Protein AF-A0A512M2G7-F1 (afdb_monomer_lite)

Secondary structure (DSSP, 8-state):
---B-HHHHHHH---EE-SSSS-EEEEE-TTT--EEEEE-SS-HHHHHHHHHHHHHHHHHHH-GGGB----------

pLDDT: mean 73.5, std 13.73, range [37.84, 90.5]

Sequence (77 aa):
MKRKTLGQWGDHVQIQAGKGQTGGAGWRCPFCDYTFEIAARDSQKSGIGLARLAFMDHMEATHGDLVAPAGRSKEQL

Organism: NCBI:txid748831

Structure (mmCIF, N/CA/C/O backbone):
data_AF-A0A512M2G7-F1
#
_entry.id   AF-A0A512M2G7-F1
#
loop_
_atom_site.group_PDB
_atom_site.id
_atom_site.type_symbol
_atom_site.label_atom_id
_atom_site.label_alt_id
_atom_site.label_comp_id
_atom_site.label_asym_id
_atom_site.label_entity_id
_atom_site.label_seq_id
_atom_site.pdbx_PDB_ins_code
_atom_site.Cartn_x
_atom_site.Cartn_y
_atom_site.Cartn_z
_atom_site.occupancy
_atom_site.B_iso_or_equiv
_atom_site.auth_seq_id
_atom_site.auth_comp_id
_atom_site.auth_asym_id
_atom_site.auth_atom_id
_atom_site.pdbx_PDB_model_num
ATOM 1 N N . MET A 1 1 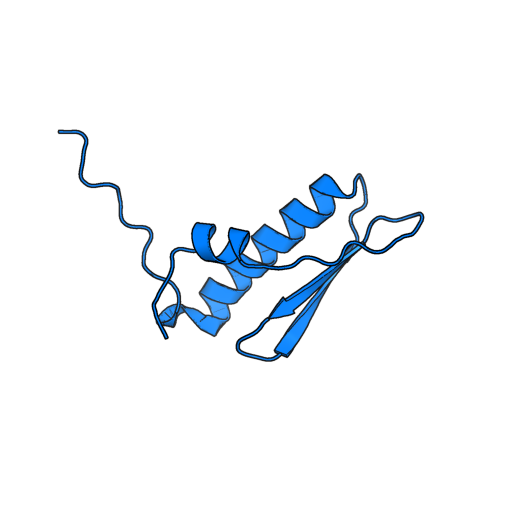? 4.029 6.383 -16.389 1.00 62.28 1 MET A N 1
ATOM 2 C CA . MET A 1 1 ? 4.008 6.671 -14.933 1.00 62.28 1 MET A CA 1
ATOM 3 C C . MET A 1 1 ? 5.443 6.660 -14.405 1.00 62.28 1 MET A C 1
ATOM 5 O O . MET A 1 1 ? 6.261 5.950 -14.974 1.00 62.28 1 MET A O 1
ATOM 9 N N . LYS A 1 2 ? 5.795 7.469 -13.393 1.00 73.88 2 LYS A N 1
ATOM 10 C CA . LYS A 1 2 ? 7.144 7.429 -12.786 1.00 73.88 2 LYS A CA 1
ATOM 11 C C . LYS A 1 2 ? 7.225 6.253 -11.805 1.00 73.88 2 LYS A C 1
ATOM 13 O O . LYS A 1 2 ? 6.351 6.143 -10.950 1.00 73.88 2 LYS A O 1
ATOM 18 N N . ARG A 1 3 ? 8.267 5.418 -11.914 1.00 81.25 3 ARG A N 1
ATOM 19 C CA . ARG A 1 3 ? 8.563 4.354 -10.937 1.00 81.25 3 ARG A CA 1
ATOM 20 C C . ARG A 1 3 ? 8.946 4.971 -9.586 1.00 81.25 3 ARG A C 1
ATOM 22 O O . ARG A 1 3 ? 9.620 6.003 -9.565 1.00 81.25 3 ARG A O 1
ATOM 29 N N . LYS A 1 4 ? 8.530 4.351 -8.481 1.00 82.12 4 LYS A N 1
ATOM 30 C CA . LYS A 1 4 ? 8.844 4.768 -7.098 1.00 82.12 4 LYS A CA 1
ATOM 31 C C . LYS A 1 4 ? 9.303 3.562 -6.282 1.00 82.12 4 LYS A C 1
ATOM 33 O O . LYS A 1 4 ? 8.958 2.433 -6.621 1.00 82.12 4 LYS A O 1
ATOM 38 N N . THR A 1 5 ? 10.080 3.785 -5.225 1.00 84.69 5 THR A N 1
ATOM 39 C CA . THR A 1 5 ? 10.423 2.703 -4.286 1.00 84.69 5 THR A CA 1
ATOM 40 C C . THR A 1 5 ? 9.188 2.274 -3.490 1.00 84.69 5 THR A C 1
ATOM 42 O O . THR A 1 5 ? 8.228 3.038 -3.368 1.00 84.69 5 THR A O 1
ATOM 45 N N . LEU A 1 6 ? 9.213 1.074 -2.903 1.00 79.81 6 LEU A N 1
ATOM 46 C CA . LEU A 1 6 ? 8.119 0.599 -2.048 1.00 79.81 6 LEU A CA 1
ATOM 47 C C . LEU A 1 6 ? 7.805 1.567 -0.902 1.00 79.81 6 LEU A C 1
ATOM 49 O O . LEU A 1 6 ? 6.641 1.872 -0.677 1.00 79.81 6 LEU A O 1
ATOM 53 N N . GLY A 1 7 ? 8.822 2.140 -0.249 1.00 80.25 7 GLY A N 1
ATOM 54 C CA . GLY A 1 7 ? 8.609 3.143 0.803 1.00 80.25 7 GLY A CA 1
ATOM 55 C C . GLY A 1 7 ? 7.853 4.378 0.298 1.00 80.25 7 GLY A C 1
ATOM 56 O O . GLY A 1 7 ? 6.860 4.786 0.891 1.00 80.25 7 GLY A O 1
ATOM 57 N N . GLN A 1 8 ? 8.246 4.910 -0.865 1.00 83.25 8 GLN A N 1
ATOM 58 C CA . GLN A 1 8 ? 7.558 6.045 -1.491 1.00 83.25 8 GLN A CA 1
ATOM 59 C C . GLN A 1 8 ? 6.117 5.715 -1.903 1.00 83.25 8 GLN A C 1
ATOM 61 O O . GLN A 1 8 ? 5.259 6.600 -1.902 1.00 83.25 8 GLN A O 1
ATOM 66 N N . TRP A 1 9 ? 5.851 4.463 -2.277 1.00 81.94 9 TRP A N 1
ATOM 67 C CA . TRP A 1 9 ? 4.499 3.969 -2.509 1.00 81.94 9 TRP A CA 1
ATOM 68 C C . TRP A 1 9 ? 3.713 3.886 -1.191 1.00 81.94 9 TRP A C 1
ATOM 70 O O . TRP A 1 9 ? 2.608 4.420 -1.110 1.00 81.94 9 TRP A O 1
ATOM 80 N N . GLY A 1 10 ? 4.301 3.324 -0.135 1.00 78.88 10 GLY A N 1
ATOM 81 C CA . GLY A 1 10 ? 3.708 3.240 1.201 1.00 78.88 10 GLY A CA 1
ATOM 82 C C . GLY A 1 10 ? 3.347 4.593 1.828 1.00 78.88 10 GLY A C 1
ATOM 83 O O . GLY A 1 10 ? 2.410 4.658 2.617 1.00 78.88 10 GLY A O 1
ATOM 84 N N . ASP A 1 11 ? 4.026 5.685 1.468 1.00 81.12 11 ASP A N 1
ATOM 85 C CA . ASP A 1 11 ? 3.655 7.043 1.904 1.00 81.12 11 ASP A CA 1
ATOM 86 C C . ASP A 1 11 ? 2.547 7.688 1.057 1.00 81.12 11 ASP A C 1
ATOM 88 O O . ASP A 1 11 ? 1.867 8.604 1.518 1.00 81.12 11 ASP A O 1
ATOM 92 N N . HIS A 1 12 ? 2.340 7.213 -0.171 1.00 74.06 12 HIS A N 1
ATOM 93 C CA . HIS A 1 12 ? 1.309 7.714 -1.083 1.00 74.06 12 HIS A CA 1
ATOM 94 C C . HIS A 1 12 ? -0.079 7.103 -0.836 1.00 74.06 12 HIS A C 1
ATOM 96 O O . HIS A 1 12 ? -1.072 7.617 -1.353 1.00 74.06 12 HIS A O 1
ATOM 102 N N . VAL A 1 13 ? -0.170 6.007 -0.079 1.00 74.06 13 VAL A N 1
ATOM 103 C CA . VAL A 1 13 ? -1.443 5.322 0.164 1.00 74.06 13 VAL A CA 1
ATOM 104 C C . VAL A 1 13 ? -2.298 6.094 1.175 1.00 74.06 13 VAL A C 1
ATOM 106 O O . VAL A 1 13 ? -1.923 6.296 2.332 1.00 74.06 13 VAL A O 1
ATOM 109 N N . GLN A 1 14 ? -3.481 6.531 0.740 1.00 71.25 14 GLN A N 1
ATOM 110 C CA . GLN A 1 14 ? -4.482 7.133 1.619 1.00 71.25 14 GLN A CA 1
ATOM 111 C C . GLN A 1 14 ? -5.281 6.023 2.306 1.00 71.25 14 GLN A C 1
ATOM 113 O O . GLN A 1 14 ? -6.219 5.470 1.738 1.00 71.25 14 GLN A O 1
ATOM 118 N N . ILE A 1 15 ? -4.887 5.680 3.531 1.00 73.06 15 ILE A N 1
ATOM 119 C CA . ILE A 1 15 ? -5.560 4.648 4.325 1.00 73.06 15 ILE A CA 1
ATOM 120 C C . ILE A 1 15 ? -6.758 5.264 5.040 1.00 73.06 15 ILE A C 1
ATOM 122 O O . ILE A 1 15 ? -6.608 6.190 5.841 1.00 73.06 15 ILE A O 1
ATOM 126 N N . GLN A 1 16 ? -7.945 4.724 4.780 1.00 69.38 16 GLN A N 1
ATOM 127 C CA . GLN A 1 16 ? -9.152 5.083 5.511 1.00 69.38 16 GLN A CA 1
ATOM 128 C C . GLN A 1 16 ? -9.268 4.177 6.736 1.00 69.38 16 GLN A C 1
ATOM 130 O O . GLN A 1 16 ? -9.510 2.976 6.628 1.00 69.38 16 GLN A O 1
ATOM 135 N N . ALA A 1 17 ? -9.080 4.756 7.919 1.00 66.94 17 ALA A N 1
ATOM 136 C CA . ALA A 1 17 ? -9.366 4.061 9.165 1.00 66.94 17 ALA A CA 1
ATOM 137 C C . ALA A 1 17 ? -10.874 4.110 9.451 1.00 66.94 17 ALA A C 1
ATOM 139 O O . ALA A 1 17 ? -11.473 5.189 9.472 1.00 66.94 17 ALA A O 1
ATOM 140 N N . GLY A 1 18 ? -11.483 2.951 9.692 1.00 62.53 18 GLY A N 1
ATOM 141 C CA . GLY A 1 18 ? -12.874 2.854 10.115 1.00 62.53 18 GLY A CA 1
ATOM 142 C C . GLY A 1 18 ? -13.074 3.485 11.495 1.00 62.53 18 GLY A C 1
ATOM 143 O O . GLY A 1 18 ? -12.313 3.225 12.427 1.00 62.53 18 GLY A O 1
ATOM 144 N N . LYS A 1 19 ? -14.116 4.310 11.649 1.00 54.31 19 LYS A N 1
ATOM 145 C CA . LYS A 1 19 ? -14.568 4.792 12.964 1.00 54.31 19 LYS A CA 1
ATOM 146 C C . LYS A 1 19 ? -15.399 3.687 13.636 1.00 54.31 19 LYS A C 1
ATOM 148 O O . LYS A 1 19 ? -16.597 3.604 13.395 1.00 54.31 19 LYS A O 1
ATOM 153 N N . GLY A 1 20 ? -14.780 2.826 14.449 1.00 54.62 20 GLY A N 1
ATOM 154 C CA . GLY A 1 20 ? -15.474 1.747 15.176 1.00 54.62 20 GLY A CA 1
ATOM 155 C C . GLY A 1 20 ? -14.579 0.953 16.141 1.00 54.62 20 GLY A C 1
ATOM 156 O O . GLY A 1 20 ? -13.358 1.040 16.050 1.00 54.62 20 GLY A O 1
ATOM 157 N N . GLN A 1 21 ? -15.197 0.189 17.062 1.00 46.53 21 GLN A N 1
ATOM 158 C CA . GLN A 1 21 ? -14.573 -0.515 18.214 1.00 46.53 21 GLN A CA 1
ATOM 159 C C . GLN A 1 21 ? -13.449 -1.513 17.864 1.00 46.53 21 GLN A C 1
ATOM 161 O O . G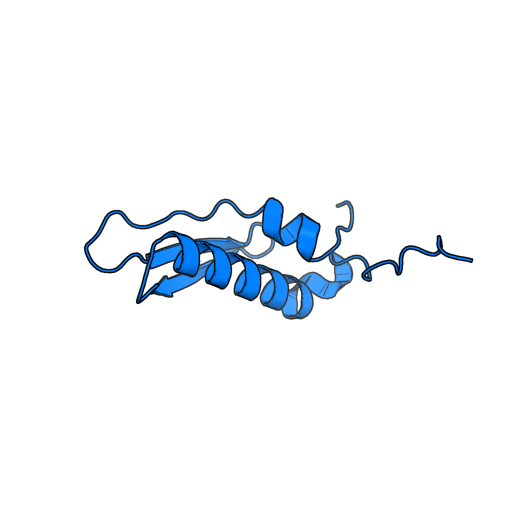LN A 1 21 ? -12.683 -1.907 18.736 1.00 46.53 21 GLN A O 1
ATOM 166 N N . THR A 1 22 ? -13.303 -1.879 16.595 1.00 52.03 22 THR A N 1
ATOM 167 C CA . THR A 1 22 ? -12.177 -2.651 16.060 1.00 52.03 22 THR A CA 1
ATOM 168 C C . THR A 1 22 ? -11.612 -1.856 14.891 1.00 52.03 22 THR A C 1
ATOM 170 O O . THR A 1 22 ? -12.261 -1.764 13.848 1.00 52.03 22 THR A O 1
ATOM 173 N N . GLY A 1 23 ? -10.466 -1.201 15.084 1.00 54.66 23 GLY A N 1
ATOM 174 C CA . GLY A 1 23 ? -9.903 -0.213 14.159 1.00 54.66 23 GLY A CA 1
ATOM 175 C C . GLY A 1 23 ? -9.472 -0.805 12.818 1.00 54.66 23 GLY A C 1
ATOM 176 O O . GLY A 1 23 ? -8.289 -0.991 12.577 1.00 54.66 23 GLY A O 1
ATOM 177 N N . GLY A 1 24 ? -10.411 -1.101 11.924 1.00 62.03 24 GLY A N 1
ATOM 178 C CA . GLY A 1 24 ? -10.107 -1.526 10.561 1.00 62.03 24 GLY A CA 1
ATOM 179 C C . GLY A 1 24 ? -9.417 -0.421 9.755 1.00 62.03 24 GLY A C 1
ATOM 180 O O . GLY A 1 24 ? -9.715 0.761 9.926 1.00 62.03 24 GLY A O 1
ATOM 181 N N . ALA A 1 25 ? -8.505 -0.803 8.870 1.00 69.25 25 ALA A N 1
ATOM 182 C CA . ALA A 1 25 ? -7.880 0.044 7.867 1.00 69.25 25 ALA A CA 1
ATOM 183 C C . ALA A 1 25 ? -8.224 -0.515 6.481 1.00 69.25 25 ALA A C 1
ATOM 185 O O . ALA A 1 25 ? -7.873 -1.652 6.164 1.00 69.25 25 ALA A O 1
ATOM 186 N N . GLY A 1 26 ? -8.925 0.279 5.674 1.00 72.56 26 GLY A N 1
ATOM 187 C CA . GLY A 1 26 ? -9.241 -0.041 4.285 1.00 72.56 26 GLY A CA 1
ATOM 188 C C . GLY A 1 26 ? -8.457 0.848 3.326 1.00 72.56 26 GLY A C 1
ATOM 189 O O . GLY A 1 26 ? -8.253 2.037 3.599 1.00 72.56 26 GLY A O 1
ATOM 190 N N . TRP A 1 27 ? -8.014 0.293 2.199 1.00 77.94 27 TRP A N 1
ATOM 191 C CA . TRP A 1 27 ? -7.470 1.085 1.092 1.00 77.94 27 TRP A CA 1
ATOM 192 C C . TRP A 1 27 ? -7.777 0.440 -0.258 1.00 77.94 27 TRP A C 1
ATOM 194 O O . TRP A 1 27 ? -7.983 -0.767 -0.359 1.00 77.94 27 TRP A O 1
ATOM 204 N N . ARG A 1 28 ? -7.785 1.261 -1.311 1.00 81.69 28 ARG A N 1
ATOM 205 C CA . ARG A 1 28 ? -7.952 0.825 -2.700 1.00 81.69 28 ARG A CA 1
ATOM 206 C C . ARG A 1 28 ? -6.673 1.102 -3.483 1.00 81.69 28 ARG A C 1
ATOM 208 O O . ARG A 1 28 ? -6.129 2.203 -3.409 1.00 81.69 28 ARG A O 1
ATOM 215 N N . CYS A 1 29 ? -6.197 0.112 -4.233 1.00 83.62 29 CYS A N 1
ATOM 216 C CA . CYS A 1 29 ? -5.068 0.275 -5.140 1.00 83.62 29 CYS A CA 1
ATOM 217 C C . CYS A 1 29 ? -5.460 1.198 -6.311 1.00 83.62 29 CYS A C 1
ATOM 219 O O . CYS A 1 29 ? -6.430 0.898 -7.006 1.00 83.62 29 CYS A O 1
ATOM 221 N N . PRO A 1 30 ? -4.707 2.275 -6.598 1.00 81.19 30 PRO A N 1
ATOM 222 C CA . PRO A 1 30 ? -5.030 3.196 -7.690 1.00 81.19 30 PRO A CA 1
ATOM 223 C C . PRO A 1 30 ? -4.683 2.655 -9.091 1.00 81.19 30 PRO A C 1
ATOM 225 O O . PRO A 1 30 ? -4.936 3.340 -10.077 1.00 81.19 30 PRO A O 1
ATOM 228 N N . PHE A 1 31 ? -4.066 1.471 -9.190 1.00 84.75 31 PHE A N 1
ATOM 229 C CA . PHE A 1 31 ? -3.615 0.885 -10.462 1.00 84.75 31 PHE A CA 1
ATOM 230 C C . PHE A 1 31 ? -4.503 -0.250 -10.967 1.00 84.75 31 PHE A C 1
ATOM 232 O O . PHE A 1 31 ? -4.555 -0.489 -12.169 1.00 84.75 31 PHE A O 1
ATOM 239 N N . CYS A 1 32 ? -5.174 -0.961 -10.063 1.00 86.56 32 CYS A N 1
ATOM 240 C CA . CYS A 1 32 ? -6.005 -2.118 -10.402 1.00 86.56 32 CYS A CA 1
ATOM 241 C C . CYS A 1 32 ? -7.360 -2.131 -9.686 1.00 86.56 32 CYS A C 1
ATOM 243 O O . CYS A 1 32 ? -8.050 -3.145 -9.730 1.00 86.56 32 CYS A O 1
ATOM 245 N N . ASP A 1 33 ? -7.711 -1.051 -8.980 1.00 82.81 33 ASP A N 1
ATOM 246 C CA . ASP A 1 33 ? -8.941 -0.908 -8.187 1.00 82.81 33 ASP A CA 1
ATOM 247 C C . ASP A 1 33 ? -9.168 -1.992 -7.114 1.00 82.81 33 ASP A C 1
ATOM 249 O O . ASP A 1 33 ? -10.226 -2.033 -6.481 1.00 82.81 33 ASP A O 1
ATOM 253 N N . TYR A 1 34 ? -8.163 -2.831 -6.843 1.00 83.19 34 TYR A N 1
ATOM 254 C CA . TYR A 1 34 ? -8.230 -3.855 -5.808 1.00 83.19 34 TYR A CA 1
ATOM 255 C C . TYR A 1 34 ? -8.345 -3.206 -4.423 1.00 83.19 34 TYR A C 1
ATOM 257 O O . TYR A 1 34 ? -7.525 -2.361 -4.049 1.00 83.19 34 TYR A O 1
ATOM 265 N N . THR A 1 35 ? -9.362 -3.606 -3.660 1.00 81.81 35 THR A N 1
ATOM 266 C CA . THR A 1 35 ? -9.614 -3.112 -2.303 1.00 81.81 35 THR A CA 1
ATOM 267 C C . THR A 1 35 ? -9.065 -4.095 -1.282 1.00 81.81 35 THR A C 1
ATOM 269 O O . THR A 1 35 ? -9.331 -5.292 -1.351 1.00 81.81 35 THR A O 1
ATOM 272 N N . PHE A 1 36 ? -8.350 -3.572 -0.299 1.00 78.06 36 PHE A N 1
ATOM 273 C CA . PHE A 1 36 ? -7.884 -4.323 0.849 1.00 78.06 36 PHE A CA 1
ATOM 274 C C . PHE A 1 36 ? -8.595 -3.852 2.108 1.00 78.06 36 PHE A C 1
ATOM 276 O O . PHE A 1 36 ? -8.772 -2.651 2.325 1.00 78.06 36 PHE A O 1
ATOM 283 N N . GLU A 1 37 ? -8.930 -4.807 2.965 1.00 77.75 37 GLU A N 1
ATOM 284 C CA . GLU A 1 37 ? -9.537 -4.562 4.265 1.00 77.75 37 GLU A CA 1
ATOM 285 C C . GLU A 1 37 ? -8.712 -5.284 5.328 1.00 77.75 37 GLU A C 1
ATOM 287 O O . GLU A 1 37 ? -8.661 -6.512 5.375 1.00 77.75 37 GLU A O 1
ATOM 292 N N . ILE A 1 38 ? -8.031 -4.522 6.183 1.00 74.12 38 ILE A N 1
ATOM 293 C CA . ILE A 1 38 ? -7.270 -5.066 7.307 1.00 74.12 38 ILE A CA 1
ATOM 294 C C . ILE A 1 38 ? -7.989 -4.712 8.596 1.00 74.12 38 ILE A C 1
ATOM 296 O O . ILE A 1 38 ? -8.127 -3.545 8.949 1.00 74.12 38 ILE A O 1
ATOM 300 N N . ALA A 1 39 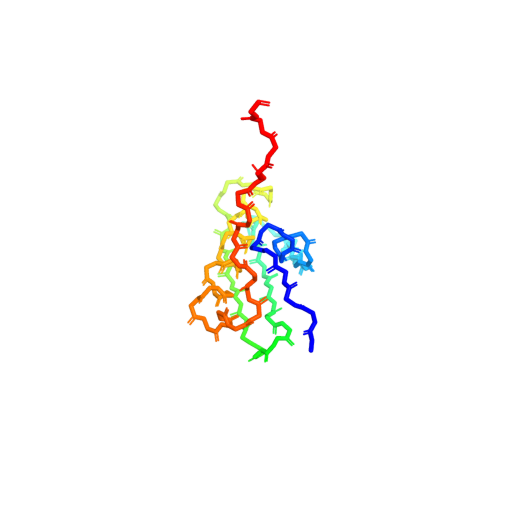? -8.388 -5.724 9.357 1.00 69.62 39 ALA A N 1
ATOM 301 C CA . ALA A 1 39 ? -8.843 -5.527 10.724 1.00 69.62 39 ALA A CA 1
ATOM 302 C C . ALA A 1 39 ? -7.629 -5.280 11.635 1.00 69.62 39 ALA A C 1
ATOM 304 O O . ALA A 1 39 ? -6.865 -6.209 11.907 1.00 69.62 39 ALA A O 1
ATOM 305 N N . ALA A 1 40 ? -7.430 -4.055 12.137 1.00 61.78 40 ALA A N 1
ATOM 306 C CA . ALA A 1 40 ? -6.451 -3.854 13.202 1.00 61.78 40 ALA A CA 1
ATOM 307 C C . ALA A 1 40 ? -7.066 -4.276 14.535 1.00 61.78 40 ALA A C 1
ATOM 309 O O . ALA A 1 40 ? -8.093 -3.747 14.962 1.00 61.78 40 ALA A O 1
ATOM 310 N N . ARG A 1 41 ? -6.423 -5.249 15.180 1.00 60.88 41 ARG A N 1
ATOM 311 C CA . ARG A 1 41 ? -6.857 -5.791 16.473 1.00 60.88 41 ARG A CA 1
ATOM 312 C C . ARG A 1 41 ? -6.471 -4.908 17.662 1.00 60.88 41 ARG A C 1
ATOM 314 O O . ARG A 1 41 ? -7.152 -4.956 18.675 1.00 60.88 41 ARG A O 1
ATOM 321 N N . ASP A 1 42 ? -5.423 -4.099 17.514 1.00 65.81 42 ASP A N 1
ATOM 322 C CA . ASP A 1 42 ? -4.776 -3.404 18.637 1.00 65.81 42 ASP A CA 1
ATOM 323 C C . ASP A 1 42 ? -4.993 -1.889 18.635 1.00 65.81 42 ASP A C 1
ATOM 325 O O . ASP A 1 42 ? -5.473 -1.304 19.600 1.00 65.81 42 ASP A O 1
ATOM 329 N N . SER A 1 43 ? -4.622 -1.216 17.544 1.00 70.44 43 SER A N 1
ATOM 330 C CA . SER A 1 43 ? -4.709 0.240 17.452 1.00 70.44 43 SER A CA 1
ATOM 331 C C . SER A 1 43 ? -4.839 0.696 16.005 1.00 70.44 43 SER A C 1
ATOM 333 O O . SER A 1 43 ? -4.361 0.032 15.080 1.00 70.44 43 SER A O 1
ATOM 335 N N . GLN A 1 44 ? -5.418 1.882 15.807 1.00 71.56 44 GLN A N 1
ATOM 336 C CA . GLN A 1 44 ? -5.500 2.528 14.495 1.00 71.56 44 GLN A CA 1
ATOM 337 C C . GLN A 1 44 ? -4.114 2.681 13.843 1.00 71.56 44 GLN A C 1
ATOM 339 O O . GLN A 1 44 ?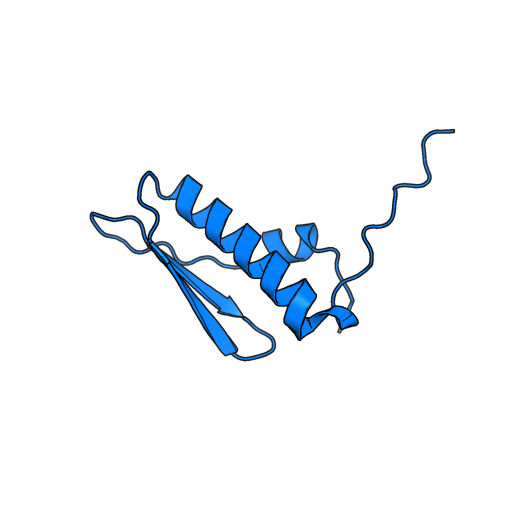 -3.967 2.472 12.641 1.00 71.56 44 GLN A O 1
ATOM 344 N N . LYS A 1 45 ? -3.077 2.993 14.635 1.00 75.62 45 LYS A N 1
ATOM 345 C CA . LYS A 1 45 ? -1.696 3.136 14.148 1.00 75.62 45 LYS A CA 1
ATOM 346 C C . LYS A 1 45 ? -1.137 1.807 13.632 1.00 75.62 45 LYS A C 1
ATOM 348 O O . LYS A 1 45 ? -0.527 1.786 12.565 1.00 75.62 45 LYS A O 1
ATOM 353 N N . SER A 1 46 ? -1.387 0.708 14.347 1.00 75.62 46 SER A N 1
ATOM 354 C CA . SER A 1 46 ? -1.003 -0.639 13.906 1.00 75.62 46 SER A CA 1
ATOM 355 C C . SER A 1 46 ? -1.743 -1.037 12.625 1.00 75.62 46 SER A C 1
ATOM 357 O O . SER A 1 46 ? -1.133 -1.596 11.720 1.00 75.62 46 SER A O 1
ATOM 359 N N . GLY A 1 47 ? -3.026 -0.678 12.506 1.00 76.62 47 GLY A N 1
ATOM 360 C CA . GLY A 1 47 ? -3.823 -0.889 11.292 1.00 76.62 47 GLY A CA 1
ATOM 361 C C . GLY A 1 47 ? -3.268 -0.174 10.072 1.00 76.62 47 GLY A C 1
ATOM 362 O O . GLY A 1 47 ? -3.113 -0.776 9.014 1.00 76.62 47 GLY A O 1
ATOM 363 N N . ILE A 1 48 ? -2.899 1.097 10.240 1.00 78.12 48 ILE A N 1
ATOM 364 C CA . ILE A 1 48 ? -2.267 1.894 9.186 1.00 78.12 48 ILE A CA 1
ATOM 365 C C . ILE A 1 48 ? -0.918 1.283 8.783 1.00 78.12 48 ILE A C 1
ATOM 367 O O . ILE A 1 48 ? -0.632 1.168 7.595 1.00 78.12 48 ILE A O 1
ATOM 371 N N . GLY A 1 49 ? -0.097 0.858 9.748 1.00 80.75 49 GLY A N 1
ATOM 372 C CA . GLY A 1 49 ? 1.182 0.199 9.465 1.00 80.75 49 GLY A CA 1
ATOM 373 C C . GLY A 1 49 ? 1.019 -1.094 8.662 1.00 80.75 49 GLY A C 1
ATOM 374 O O . GLY A 1 49 ? 1.695 -1.277 7.651 1.00 80.75 49 GLY A O 1
ATOM 375 N N . LEU A 1 50 ? 0.078 -1.954 9.065 1.00 81.94 50 LEU A N 1
ATOM 376 C CA . LEU A 1 50 ? -0.237 -3.195 8.352 1.00 81.94 50 LEU A CA 1
ATOM 377 C C . LEU A 1 50 ? -0.777 -2.929 6.941 1.00 81.94 50 LEU A C 1
ATOM 379 O O . LEU A 1 50 ? -0.362 -3.596 5.997 1.00 81.94 50 LEU A O 1
ATOM 383 N N . ALA A 1 51 ? -1.632 -1.920 6.778 1.00 80.56 51 ALA A N 1
ATOM 384 C CA . ALA A 1 51 ? -2.145 -1.509 5.473 1.00 80.56 51 ALA A CA 1
ATOM 385 C C . ALA A 1 51 ? -1.043 -1.000 4.536 1.00 80.56 51 ALA A C 1
ATOM 387 O O . ALA A 1 51 ? -1.024 -1.350 3.358 1.00 80.56 51 ALA A O 1
ATOM 388 N N . ARG A 1 52 ? -0.066 -0.243 5.054 1.00 84.44 52 ARG A N 1
ATOM 389 C CA . ARG A 1 52 ? 1.107 0.168 4.264 1.00 84.44 52 ARG A CA 1
ATOM 390 C C . ARG A 1 52 ? 1.943 -1.028 3.817 1.00 84.44 52 ARG A C 1
ATOM 392 O O . ARG A 1 52 ? 2.351 -1.071 2.662 1.00 84.44 52 ARG A O 1
ATOM 399 N N . LEU A 1 53 ? 2.197 -1.984 4.713 1.00 84.94 53 LEU A N 1
ATOM 400 C CA . LEU A 1 53 ? 2.974 -3.187 4.396 1.00 84.94 53 LEU A CA 1
ATOM 401 C C . LEU A 1 53 ? 2.298 -4.023 3.309 1.00 84.94 53 LEU A C 1
ATOM 403 O O . LEU A 1 53 ? 2.930 -4.339 2.307 1.00 84.94 53 LEU A O 1
ATOM 407 N N . ALA A 1 54 ? 1.008 -4.306 3.466 1.00 85.06 54 ALA A N 1
ATOM 408 C CA . ALA A 1 54 ? 0.243 -5.056 2.478 1.00 85.06 54 ALA A CA 1
ATOM 409 C C . ALA A 1 54 ? 0.128 -4.319 1.130 1.00 85.06 54 ALA A C 1
ATOM 411 O O . ALA A 1 54 ? 0.137 -4.954 0.080 1.00 85.06 54 ALA A O 1
ATOM 412 N N . PHE A 1 55 ? 0.081 -2.982 1.126 1.00 85.50 55 PHE A N 1
ATOM 413 C CA . PHE A 1 55 ? 0.153 -2.216 -0.119 1.00 85.50 55 PHE A CA 1
ATOM 414 C C . PHE A 1 55 ? 1.504 -2.373 -0.825 1.00 85.50 55 PHE A C 1
ATOM 416 O O . PHE A 1 55 ? 1.539 -2.555 -2.039 1.00 85.50 55 PHE A O 1
ATOM 423 N N . MET A 1 56 ? 2.611 -2.300 -0.081 1.00 86.38 56 MET A N 1
ATOM 424 C CA . MET A 1 56 ? 3.946 -2.492 -0.651 1.00 86.38 56 MET A CA 1
ATOM 425 C C . MET A 1 56 ? 4.108 -3.900 -1.234 1.00 86.38 56 MET A C 1
ATOM 427 O O . MET A 1 56 ? 4.589 -4.029 -2.356 1.00 86.38 56 MET A O 1
ATOM 431 N N . ASP A 1 57 ? 3.639 -4.921 -0.518 1.00 87.94 57 ASP A N 1
ATOM 432 C CA . ASP A 1 57 ? 3.630 -6.312 -0.982 1.00 87.94 57 ASP A CA 1
ATOM 433 C C . ASP A 1 57 ? 2.823 -6.475 -2.285 1.00 87.94 57 ASP A C 1
ATOM 435 O O . ASP A 1 57 ? 3.326 -6.999 -3.278 1.00 87.94 57 ASP A O 1
ATOM 439 N N . HIS A 1 58 ? 1.619 -5.892 -2.348 1.00 89.31 58 HIS A N 1
ATOM 440 C CA . HIS A 1 58 ? 0.804 -5.884 -3.569 1.00 89.31 58 HIS A CA 1
ATOM 441 C C . HIS A 1 58 ? 1.487 -5.182 -4.745 1.00 89.31 58 HIS A C 1
ATOM 443 O O . HIS A 1 58 ? 1.418 -5.659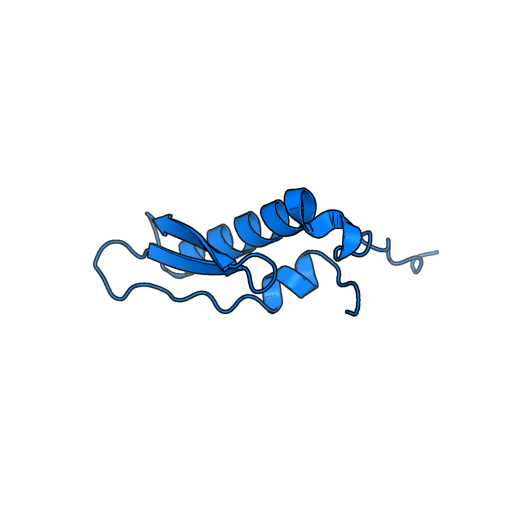 -5.880 1.00 89.31 58 HIS A O 1
ATOM 449 N N . MET A 1 59 ? 2.125 -4.035 -4.494 1.00 87.56 59 MET A N 1
ATOM 450 C CA . MET A 1 59 ? 2.854 -3.300 -5.526 1.00 87.56 59 MET A CA 1
ATOM 451 C C . MET A 1 59 ? 4.013 -4.126 -6.077 1.00 87.56 59 MET A C 1
ATOM 453 O O . MET A 1 59 ? 4.212 -4.126 -7.285 1.00 87.56 59 MET A O 1
ATOM 457 N N . GLU A 1 60 ? 4.747 -4.845 -5.230 1.00 87.69 60 GLU A N 1
ATOM 458 C CA . GLU A 1 60 ? 5.827 -5.729 -5.673 1.00 87.69 60 GLU A CA 1
ATOM 459 C C . GLU A 1 60 ? 5.294 -6.921 -6.484 1.00 87.69 60 GLU A C 1
ATOM 461 O O . GLU A 1 60 ? 5.799 -7.190 -7.575 1.00 87.69 60 GLU A O 1
ATOM 466 N N . ALA A 1 61 ? 4.238 -7.584 -6.002 1.00 89.50 61 ALA A N 1
ATOM 467 C CA . ALA A 1 61 ? 3.696 -8.796 -6.617 1.00 89.50 61 ALA A CA 1
ATOM 468 C C . ALA A 1 61 ? 2.909 -8.541 -7.916 1.00 89.50 61 ALA A C 1
ATOM 470 O O . ALA A 1 61 ? 2.992 -9.331 -8.856 1.00 89.50 61 ALA A O 1
ATOM 471 N N . THR A 1 62 ? 2.142 -7.447 -7.980 1.00 90.50 62 THR A N 1
ATOM 472 C CA . THR A 1 62 ? 1.193 -7.177 -9.079 1.00 90.50 62 THR A CA 1
ATOM 473 C C . THR A 1 62 ? 1.648 -6.043 -9.996 1.00 90.50 62 THR A C 1
ATOM 475 O O . THR A 1 62 ? 1.312 -6.029 -11.179 1.00 90.50 62 THR A O 1
ATOM 478 N N . HIS A 1 63 ? 2.408 -5.083 -9.468 1.00 88.75 63 HIS A N 1
ATOM 479 C CA . HIS A 1 63 ? 2.825 -3.868 -10.176 1.00 88.75 63 HIS A CA 1
ATOM 480 C C . HIS A 1 63 ? 4.345 -3.679 -10.132 1.00 88.75 63 HIS A C 1
ATOM 482 O O . HIS A 1 63 ? 4.837 -2.552 -10.030 1.00 88.75 63 HIS A O 1
ATOM 488 N N . GLY A 1 64 ? 5.104 -4.779 -10.185 1.00 85.19 64 GLY A N 1
ATOM 489 C CA . GLY A 1 64 ? 6.564 -4.756 -10.068 1.00 85.19 64 GLY A CA 1
ATOM 490 C C . GLY A 1 64 ? 7.250 -3.870 -11.116 1.00 85.19 64 GLY A C 1
ATOM 491 O O . GLY A 1 64 ? 8.321 -3.327 -10.859 1.00 85.19 64 GLY A O 1
ATOM 492 N N . ASP A 1 65 ? 6.613 -3.626 -12.266 1.00 86.56 65 ASP A N 1
ATOM 493 C CA . ASP A 1 65 ? 7.087 -2.678 -13.281 1.00 86.56 65 ASP A CA 1
ATOM 494 C C . ASP A 1 65 ? 7.054 -1.208 -12.804 1.00 86.56 65 ASP A C 1
ATOM 496 O O . ASP A 1 65 ? 7.864 -0.387 -13.248 1.00 86.56 65 ASP A O 1
ATOM 500 N N . LEU A 1 66 ? 6.166 -0.877 -11.858 1.00 85.69 66 LEU A N 1
ATOM 501 C CA . LEU A 1 66 ? 6.029 0.437 -11.220 1.00 85.69 66 LEU A CA 1
ATOM 502 C C . LEU A 1 66 ? 6.919 0.591 -9.977 1.00 85.69 66 LEU A C 1
ATOM 504 O O . LEU A 1 66 ? 7.087 1.712 -9.468 1.00 85.69 66 LEU A O 1
ATOM 508 N N . VAL A 1 67 ? 7.503 -0.506 -9.492 1.00 84.81 67 VAL A N 1
ATOM 509 C CA . VAL A 1 67 ? 8.414 -0.522 -8.349 1.00 84.81 67 VAL A CA 1
ATOM 510 C C . VAL A 1 67 ? 9.838 -0.299 -8.847 1.00 84.81 67 VAL A C 1
ATOM 512 O O . VAL A 1 67 ? 10.421 -1.089 -9.588 1.00 84.81 67 VAL A O 1
ATOM 515 N N . ALA A 1 68 ? 10.422 0.829 -8.452 1.00 82.56 68 ALA A N 1
ATOM 516 C CA . ALA A 1 68 ? 11.848 1.032 -8.634 1.00 82.56 68 ALA A CA 1
ATOM 517 C C . ALA A 1 68 ? 12.592 0.098 -7.667 1.00 82.56 68 ALA A C 1
ATOM 519 O O . ALA A 1 68 ? 12.206 0.039 -6.493 1.00 82.56 68 ALA A O 1
ATOM 520 N N . PRO A 1 69 ? 13.668 -0.585 -8.110 1.00 72.50 69 PRO A N 1
ATOM 521 C CA . PRO A 1 69 ? 14.519 -1.321 -7.189 1.00 72.50 69 PRO A CA 1
ATOM 522 C C . PRO A 1 69 ? 14.950 -0.364 -6.082 1.00 72.50 69 PRO A C 1
ATOM 524 O O . PRO A 1 69 ? 15.243 0.804 -6.360 1.00 72.50 69 PRO A O 1
ATOM 527 N N . ALA A 1 70 ? 14.955 -0.837 -4.835 1.00 64.44 70 ALA A N 1
ATOM 528 C CA . ALA A 1 70 ? 15.505 -0.070 -3.732 1.00 64.44 70 ALA A CA 1
ATOM 529 C C . ALA A 1 70 ? 16.966 0.220 -4.082 1.00 64.44 70 ALA A C 1
ATOM 531 O O . ALA A 1 70 ? 17.833 -0.648 -3.977 1.00 64.44 70 ALA A O 1
ATOM 532 N N . GLY A 1 71 ? 17.226 1.418 -4.603 1.00 52.50 71 GLY A N 1
ATOM 533 C CA . GLY A 1 71 ? 18.576 1.865 -4.853 1.00 52.50 71 GLY A CA 1
ATOM 534 C C . GLY A 1 71 ? 19.277 1.799 -3.513 1.00 52.50 71 GLY A C 1
ATOM 535 O O . GLY A 1 71 ? 18.935 2.559 -2.612 1.00 52.50 71 GLY A O 1
ATOM 536 N N . ARG A 1 72 ? 20.231 0.872 -3.360 1.00 46.00 72 ARG A N 1
ATOM 537 C CA . ARG A 1 72 ? 21.296 1.053 -2.379 1.00 46.00 72 ARG A CA 1
ATOM 538 C C . ARG A 1 72 ? 21.776 2.477 -2.599 1.00 46.00 72 ARG A C 1
ATOM 540 O O . ARG A 1 72 ? 22.261 2.769 -3.694 1.00 46.00 72 ARG A O 1
ATOM 547 N N . SER A 1 73 ? 21.606 3.346 -1.610 1.00 43.03 73 SER A N 1
ATOM 548 C CA . SER A 1 73 ? 22.361 4.586 -1.548 1.00 43.03 73 SER A CA 1
ATOM 549 C C . SER A 1 73 ? 23.824 4.192 -1.732 1.00 43.03 73 SER A C 1
ATOM 551 O O . SER A 1 73 ? 24.436 3.606 -0.843 1.00 43.03 73 SER A O 1
ATOM 553 N N . LYS A 1 74 ? 24.364 4.393 -2.935 1.00 41.69 74 LYS A N 1
ATOM 554 C CA . LYS A 1 74 ? 25.787 4.239 -3.223 1.00 41.69 74 LYS A CA 1
ATOM 555 C C . LYS A 1 74 ? 26.496 5.494 -2.722 1.00 41.69 74 LYS A C 1
ATOM 557 O O . LYS A 1 74 ? 27.109 6.182 -3.515 1.00 41.69 74 LYS A O 1
ATOM 562 N N . GLU A 1 75 ? 26.391 5.808 -1.437 1.00 41.66 75 GLU A N 1
ATOM 563 C CA . GLU A 1 75 ? 27.145 6.904 -0.818 1.00 41.66 75 GLU A CA 1
ATOM 564 C C . GLU A 1 75 ? 27.421 6.555 0.646 1.00 41.66 75 GLU A C 1
ATOM 566 O O . GLU A 1 75 ? 26.783 7.062 1.557 1.00 41.66 75 GLU A O 1
ATOM 571 N N . GLN A 1 76 ? 28.341 5.615 0.854 1.00 38.12 76 GLN A N 1
ATOM 572 C CA . GLN A 1 76 ? 29.230 5.580 2.016 1.00 38.12 76 GLN A CA 1
ATOM 573 C C . GLN A 1 76 ? 3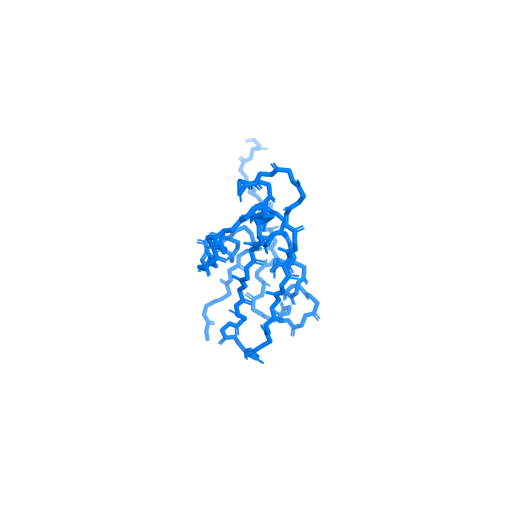0.437 4.730 1.607 1.00 38.12 76 GLN A C 1
ATOM 575 O O . GLN A 1 76 ? 30.452 3.509 1.767 1.00 38.12 76 GLN A O 1
ATOM 580 N N . LEU A 1 77 ? 31.393 5.397 0.964 1.00 37.84 77 LEU A N 1
ATOM 581 C CA . LEU A 1 77 ? 32.756 4.936 0.726 1.00 37.84 77 LEU A CA 1
ATOM 582 C C . LEU A 1 77 ? 33.678 6.048 1.222 1.00 37.84 77 LEU A C 1
ATOM 584 O O . LEU A 1 77 ? 33.327 7.222 0.960 1.00 37.84 77 LEU A O 1
#

Foldseek 3Di:
DAADALVVQLVVWDWDFDPDPFTKTWTADPPPRDIDIDGHRPDVVVNSVVVSVVRSVCCCPPVVVSHDPPPPPPPDD

Radius of gyration: 14.21 Å; chains: 1; bounding box: 48×16×34 Å